Protein AF-A0A8J9TE86-F1 (afdb_monomer_lite)

Sequence (134 aa):
RLPENGVVFCKHMAKHSFLYDFQEEFFADDLNIKLIHKHLFLIRDPVAVLSSWGASDSVHGSSATPDEVGIVPMLSIFSALCSRPHRVRSIVSFLDSDELVKDPERTLGSVCEDLGIPYKESMMSWPSGPHACD

Radius of gyration: 16.95 Å; chains: 1; bounding box: 39×29×42 Å

Secondary structure (DSSP, 8-state):
-PPTT--------GGGGGG--SSSTT--SSTT-----EEEEEE--HHHHHHHGGGGHHHH-S---HHHHTHHHHHHHHHHHHTS-GGGPPEEEEEEHHHHHH-HHHHHHHHHHHHT----GGGS---SS--TT-

pLDDT: mean 84.8, std 9.91, range [50.25, 96.44]

Structure (mmCIF, N/CA/C/O backbone):
data_AF-A0A8J9TE86-F1
#
_entry.id   AF-A0A8J9TE86-F1
#
loop_
_atom_site.group_PDB
_atom_site.id
_atom_site.type_symbol
_atom_site.label_atom_id
_atom_site.label_alt_id
_atom_site.label_co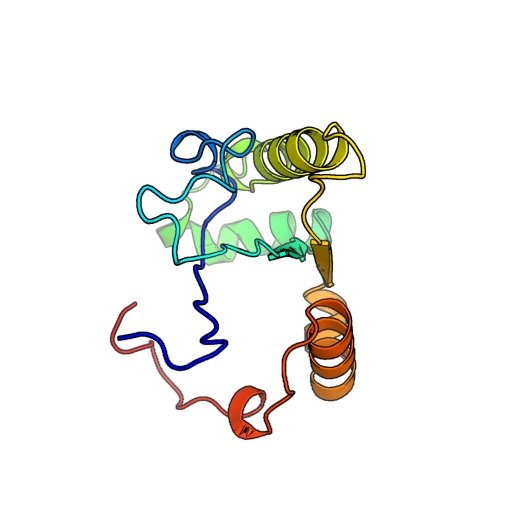mp_id
_atom_site.label_asym_id
_atom_site.label_entity_id
_atom_site.label_seq_id
_atom_site.pdbx_PDB_ins_code
_atom_site.Cartn_x
_atom_site.Cartn_y
_atom_site.Cartn_z
_atom_site.occupancy
_atom_site.B_iso_or_equiv
_atom_site.auth_seq_id
_atom_site.auth_comp_id
_atom_site.auth_asym_id
_atom_site.auth_atom_id
_atom_site.pdbx_PDB_model_num
ATOM 1 N N . ARG A 1 1 ? -19.205 15.869 6.700 1.00 50.25 1 ARG A N 1
ATOM 2 C CA . ARG A 1 1 ? -19.260 14.930 7.846 1.00 50.25 1 ARG A CA 1
ATOM 3 C C . ARG A 1 1 ? -19.062 13.540 7.281 1.00 50.25 1 ARG A C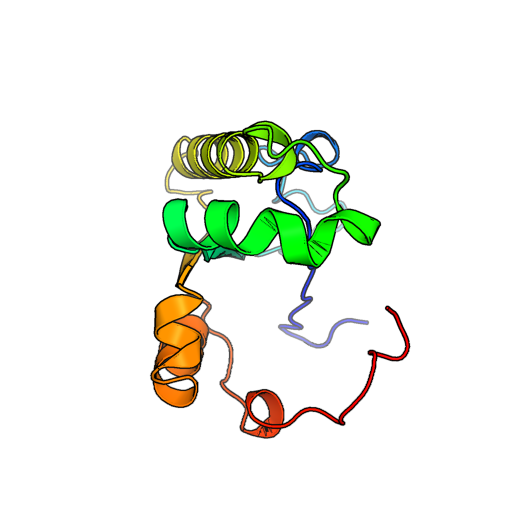 1
ATOM 5 O O . ARG A 1 1 ? -19.801 13.192 6.368 1.00 50.25 1 ARG A O 1
ATOM 12 N N . LEU A 1 2 ? -18.052 12.807 7.747 1.00 57.97 2 LEU A N 1
ATOM 13 C C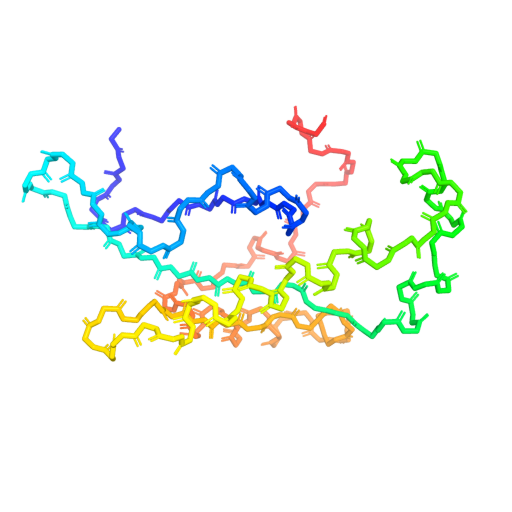A . LEU A 1 2 ? -17.962 11.382 7.440 1.00 57.97 2 LEU A CA 1
ATOM 14 C C . LEU A 1 2 ? -19.209 10.701 8.033 1.00 57.97 2 LEU A C 1
ATOM 16 O O . LEU A 1 2 ? -19.635 11.104 9.119 1.00 57.97 2 LEU A O 1
ATOM 20 N N . PRO A 1 3 ? -19.845 9.761 7.318 1.00 60.34 3 PRO A N 1
ATOM 21 C CA . PRO A 1 3 ? -20.927 8.967 7.891 1.00 60.34 3 PRO A CA 1
ATOM 22 C C . PRO A 1 3 ? -20.415 8.170 9.101 1.00 60.34 3 PRO A C 1
ATOM 24 O O . PRO A 1 3 ? -19.207 8.005 9.278 1.00 60.34 3 PRO A O 1
ATOM 27 N N . GLU A 1 4 ? -21.327 7.668 9.933 1.00 63.81 4 GLU A N 1
ATOM 28 C CA . GLU A 1 4 ? -20.993 6.681 10.968 1.00 63.81 4 GLU A CA 1
ATOM 29 C C . GLU A 1 4 ? -20.229 5.516 10.303 1.00 63.81 4 GLU A C 1
ATOM 31 O O . GLU A 1 4 ? -20.718 4.932 9.336 1.00 63.81 4 GLU A O 1
ATOM 36 N N . ASN A 1 5 ? -19.001 5.235 10.757 1.00 70.56 5 ASN A N 1
ATOM 37 C CA . ASN A 1 5 ? -18.054 4.287 10.137 1.00 70.56 5 ASN A CA 1
ATOM 38 C C . ASN A 1 5 ? -17.564 4.646 8.717 1.00 70.56 5 ASN A C 1
ATOM 40 O O . ASN A 1 5 ? -17.236 3.764 7.922 1.00 70.56 5 ASN A O 1
ATOM 44 N N . GLY A 1 6 ? -17.497 5.934 8.373 1.00 79.81 6 GLY A N 1
ATOM 45 C CA . GLY A 1 6 ? -16.957 6.385 7.092 1.00 79.81 6 GLY A CA 1
ATOM 46 C C . GLY A 1 6 ? -15.502 5.959 6.879 1.00 79.81 6 GLY A C 1
ATOM 47 O O . GLY A 1 6 ? -14.643 6.200 7.723 1.00 79.81 6 GLY A O 1
ATOM 48 N N . VAL A 1 7 ? -15.225 5.358 5.721 1.00 85.12 7 VAL A N 1
ATOM 49 C CA . VAL A 1 7 ? -13.871 5.002 5.282 1.00 85.12 7 VAL A CA 1
ATOM 50 C C . VAL A 1 7 ? -13.311 6.135 4.430 1.00 85.12 7 VAL A C 1
ATOM 52 O O . VAL A 1 7 ? -13.966 6.587 3.488 1.00 85.12 7 VAL A O 1
ATOM 55 N N . VAL A 1 8 ? -12.091 6.571 4.740 1.00 87.81 8 VAL A N 1
ATOM 56 C CA . VAL A 1 8 ? -11.318 7.498 3.907 1.00 87.81 8 VAL A CA 1
ATOM 57 C C . VAL A 1 8 ? -10.149 6.733 3.308 1.00 87.81 8 VAL A C 1
ATOM 59 O O . VAL A 1 8 ? -9.395 6.083 4.028 1.00 87.81 8 VAL A O 1
ATOM 62 N N . PHE A 1 9 ? -10.014 6.801 1.986 1.00 88.44 9 PHE A N 1
ATOM 63 C CA . PHE A 1 9 ? -8.881 6.232 1.272 1.00 88.44 9 PHE A CA 1
ATOM 64 C C . PHE A 1 9 ? -7.857 7.326 0.971 1.00 88.44 9 PHE A C 1
ATOM 66 O O . PHE A 1 9 ? -8.199 8.339 0.360 1.00 88.44 9 PHE A O 1
ATOM 73 N N . CYS A 1 10 ? -6.605 7.099 1.367 1.00 89.12 10 CYS A N 1
ATOM 74 C CA . CYS A 1 10 ? -5.497 8.011 1.106 1.00 89.12 10 CYS A CA 1
ATOM 75 C C . CYS A 1 10 ? -4.378 7.259 0.376 1.00 89.12 10 CYS A C 1
ATOM 77 O O . CYS A 1 10 ? -3.704 6.413 0.966 1.00 89.12 10 CYS A O 1
ATOM 79 N N . LYS A 1 11 ? -4.176 7.571 -0.908 1.00 90.56 11 LYS A N 1
ATOM 80 C CA . LYS A 1 11 ? -3.077 7.027 -1.716 1.00 90.56 11 LYS A CA 1
ATOM 81 C C . LYS A 1 11 ? -1.814 7.852 -1.486 1.00 90.56 11 LYS A C 1
ATOM 83 O O . LYS A 1 11 ? -1.831 9.066 -1.668 1.00 90.56 11 LYS A O 1
ATOM 88 N N . HIS A 1 12 ? -0.708 7.182 -1.185 1.00 89.00 12 HIS A N 1
ATOM 89 C CA . HIS A 1 12 ? 0.599 7.814 -1.018 1.00 89.00 12 HIS A CA 1
ATOM 90 C C . HIS A 1 12 ? 1.692 7.013 -1.724 1.00 89.00 12 HIS A C 1
ATOM 92 O O . HIS A 1 12 ? 1.542 5.817 -1.969 1.00 89.00 12 HIS A O 1
ATOM 98 N N . MET A 1 13 ? 2.805 7.676 -2.035 1.00 89.19 13 MET A N 1
ATOM 99 C CA . MET A 1 13 ? 4.028 7.014 -2.486 1.00 89.19 13 MET A CA 1
ATOM 100 C C . MET A 1 13 ? 4.934 6.759 -1.285 1.00 89.19 13 MET A C 1
ATOM 102 O O . MET A 1 13 ? 5.144 7.662 -0.477 1.00 89.19 13 MET A O 1
ATOM 106 N N . ALA A 1 14 ? 5.517 5.561 -1.195 1.00 90.62 14 ALA A N 1
ATOM 107 C CA . ALA A 1 14 ? 6.372 5.187 -0.068 1.00 90.62 14 ALA A CA 1
ATOM 108 C C . ALA A 1 14 ? 7.550 6.158 0.125 1.00 90.62 14 ALA A C 1
ATOM 110 O O . ALA A 1 14 ? 7.894 6.479 1.258 1.00 90.62 14 ALA A O 1
ATOM 111 N N . LYS A 1 15 ? 8.116 6.703 -0.962 1.00 87.19 15 LYS A N 1
ATOM 112 C CA . LY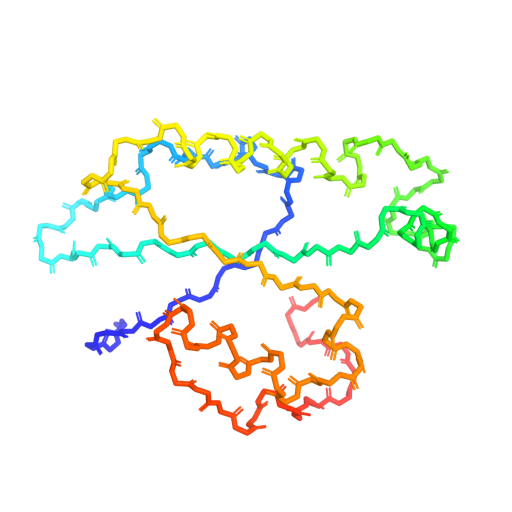S A 1 15 ? 9.198 7.702 -0.902 1.00 87.19 15 LYS A CA 1
ATOM 113 C C . LYS A 1 15 ? 8.816 9.018 -0.216 1.00 87.19 15 LYS A C 1
ATOM 115 O O . LYS A 1 15 ? 9.693 9.764 0.196 1.00 87.19 15 LYS A O 1
ATOM 120 N N . HIS A 1 16 ? 7.523 9.301 -0.057 1.00 89.38 16 HIS A N 1
ATOM 121 C CA . HIS A 1 16 ? 7.025 10.452 0.699 1.00 89.38 16 HIS A CA 1
ATOM 122 C C . HIS A 1 16 ? 6.789 10.130 2.183 1.00 89.38 16 HIS A C 1
ATOM 124 O O . HIS A 1 16 ? 6.166 10.921 2.884 1.00 89.38 16 HIS A O 1
ATOM 130 N N . SER A 1 17 ? 7.284 8.991 2.682 1.00 89.00 17 SER A N 1
ATOM 131 C CA . SER A 1 17 ? 7.140 8.565 4.081 1.00 89.00 17 SER A CA 1
ATOM 132 C C . SER A 1 17 ? 7.588 9.617 5.093 1.00 89.00 17 SER A C 1
ATOM 134 O O . SER A 1 17 ? 6.996 9.709 6.160 1.00 89.00 17 SER A O 1
ATOM 136 N N . PHE A 1 18 ? 8.571 10.451 4.746 1.00 88.12 18 PHE A N 1
ATOM 137 C CA . PHE A 1 18 ? 9.066 11.543 5.588 1.00 88.12 18 PHE A CA 1
ATOM 138 C C . PHE A 1 18 ? 8.020 12.632 5.896 1.00 88.12 18 PHE A C 1
ATOM 140 O O . PHE A 1 18 ? 8.243 13.444 6.788 1.00 88.12 18 PHE A O 1
ATOM 147 N N . LEU A 1 19 ? 6.898 12.670 5.168 1.00 88.44 19 LEU A N 1
ATOM 148 C CA . LEU A 1 19 ? 5.774 13.575 5.434 1.00 88.44 19 LEU A CA 1
ATOM 149 C C . LEU A 1 19 ? 4.814 13.042 6.509 1.00 88.44 19 LEU A C 1
ATOM 151 O O . LEU A 1 19 ? 3.882 13.750 6.886 1.00 88.44 19 LEU A O 1
ATOM 155 N N . TYR A 1 20 ? 5.011 11.809 6.983 1.00 85.69 20 TYR A N 1
ATOM 156 C CA . TYR A 1 20 ? 4.089 11.122 7.881 1.00 85.69 20 TYR A CA 1
ATOM 157 C C . TYR A 1 20 ? 4.797 10.655 9.146 1.00 85.69 20 TYR A C 1
ATOM 159 O O . TYR A 1 20 ? 5.878 10.068 9.100 1.00 85.69 20 TYR A O 1
ATOM 167 N N . ASP A 1 21 ? 4.132 10.850 10.281 1.00 84.94 21 ASP A N 1
ATOM 168 C CA . ASP A 1 21 ? 4.521 10.221 11.534 1.00 84.94 21 ASP A CA 1
ATOM 169 C C . ASP A 1 21 ? 3.709 8.937 11.738 1.00 84.94 21 ASP A C 1
ATOM 171 O O . ASP A 1 21 ? 2.555 8.951 12.168 1.00 84.94 21 ASP A O 1
ATOM 175 N N . PHE A 1 22 ? 4.325 7.802 11.414 1.00 82.31 22 PHE A N 1
ATOM 176 C CA . PHE A 1 22 ? 3.705 6.492 11.604 1.00 82.31 22 PHE A CA 1
ATOM 177 C C . PHE A 1 22 ? 3.670 6.048 13.073 1.00 82.31 22 PHE A C 1
ATOM 179 O O . PHE A 1 22 ? 3.022 5.050 13.369 1.00 82.31 22 PHE A O 1
ATOM 186 N N . GLN A 1 23 ? 4.336 6.741 14.003 1.00 76.12 23 GLN A N 1
ATOM 187 C CA . GLN A 1 23 ? 4.248 6.431 15.434 1.00 76.12 23 GLN A CA 1
ATOM 188 C C . GLN A 1 23 ? 2.967 7.015 16.049 1.00 76.12 23 GLN A C 1
ATOM 190 O O . GLN A 1 23 ? 2.287 6.324 16.812 1.00 76.12 23 GLN A O 1
ATOM 195 N N . GLU A 1 24 ? 2.559 8.211 15.624 1.00 75.81 24 GLU A N 1
ATOM 196 C CA . GLU A 1 24 ? 1.451 8.980 16.220 1.00 75.81 24 GLU A CA 1
ATOM 197 C C . GLU A 1 24 ? 0.139 8.953 15.404 1.00 75.81 24 GLU A C 1
ATOM 199 O O . GLU A 1 24 ? -0.697 9.848 15.499 1.00 75.81 24 GLU A O 1
ATOM 204 N N . GLU A 1 25 ? -0.103 7.901 14.614 1.00 76.75 25 GLU A N 1
ATOM 205 C CA . GLU A 1 25 ? -1.273 7.847 13.715 1.00 76.75 25 GLU A CA 1
ATOM 206 C C . GLU A 1 25 ? -2.645 7.806 14.421 1.00 76.75 25 GLU A C 1
ATOM 208 O O . GLU A 1 25 ? -3.660 8.088 13.803 1.00 76.75 25 GLU A O 1
ATOM 213 N N . PHE A 1 26 ? -2.711 7.467 15.711 1.00 71.62 26 PHE A N 1
ATOM 214 C CA . PHE A 1 26 ? -3.985 7.313 16.431 1.00 71.62 26 PHE A CA 1
ATOM 215 C C . PHE A 1 26 ? -4.453 8.577 17.158 1.00 71.62 26 PHE A C 1
ATOM 217 O O . PHE A 1 26 ? -5.442 8.520 17.894 1.00 71.62 26 PHE A O 1
ATOM 224 N N . PHE A 1 27 ? -3.752 9.698 16.998 1.00 69.44 27 PHE A N 1
ATOM 225 C CA . PHE A 1 27 ? -4.111 10.930 17.682 1.00 69.44 27 PHE A CA 1
ATOM 226 C C . PHE A 1 27 ? -5.231 11.668 16.936 1.00 69.44 27 PHE A C 1
ATOM 228 O O . PHE A 1 27 ? -5.097 12.023 15.767 1.00 69.44 27 PHE A O 1
ATOM 235 N N . ALA A 1 28 ? -6.345 11.904 17.627 1.00 69.81 28 ALA A N 1
ATOM 236 C CA . ALA A 1 28 ? -7.405 12.800 17.187 1.00 69.81 28 ALA A CA 1
ATOM 237 C C . ALA A 1 28 ? -7.604 13.875 18.259 1.00 69.81 28 ALA A C 1
ATOM 239 O O . ALA A 1 28 ? -7.767 13.546 19.434 1.00 69.81 28 ALA A O 1
ATOM 240 N N . ASP A 1 29 ? -7.620 15.146 17.850 1.00 69.50 29 ASP A N 1
ATOM 241 C CA . ASP A 1 29 ? -7.867 16.277 18.757 1.00 69.50 29 ASP A CA 1
ATOM 242 C C . ASP A 1 29 ? -9.280 16.238 19.375 1.00 69.50 29 ASP A C 1
ATOM 244 O O . ASP A 1 29 ? -9.515 16.771 20.460 1.00 69.50 29 ASP A O 1
ATOM 248 N N . ASP A 1 30 ? -10.235 15.600 18.688 1.00 75.94 30 ASP A N 1
ATOM 249 C CA . ASP A 1 30 ? -11.620 15.443 19.135 1.00 75.94 30 ASP A CA 1
ATOM 250 C C . ASP A 1 30 ? -11.823 14.086 19.824 1.00 75.94 30 ASP A C 1
ATOM 252 O O . ASP A 1 30 ? -11.776 13.029 19.191 1.00 75.94 30 ASP A O 1
ATOM 256 N N . LEU A 1 31 ? -12.130 14.125 21.123 1.00 68.44 31 LEU A N 1
ATOM 257 C CA . LEU A 1 31 ? -12.379 12.946 21.960 1.00 68.44 31 LEU A CA 1
ATOM 258 C C . LEU A 1 31 ? -13.588 12.100 21.516 1.00 68.44 31 LEU A C 1
ATOM 260 O O . LEU A 1 31 ? -13.744 10.974 21.988 1.00 68.44 31 LEU A O 1
ATOM 264 N N . ASN A 1 32 ? -14.441 12.608 20.622 1.00 81.25 32 ASN A N 1
ATOM 265 C CA . ASN A 1 32 ? -15.585 11.868 20.081 1.00 81.25 32 ASN A CA 1
ATOM 266 C C . ASN A 1 32 ? -15.252 11.098 18.795 1.00 81.25 32 ASN A C 1
ATOM 268 O O . ASN A 1 32 ? -16.109 10.386 18.269 1.00 81.25 32 ASN A O 1
ATOM 272 N N . ILE A 1 33 ? -14.030 11.235 18.269 1.00 78.88 33 ILE A N 1
ATOM 273 C CA . ILE A 1 33 ? -13.597 10.581 17.037 1.00 78.88 33 ILE A CA 1
ATOM 274 C C . ILE A 1 33 ? -12.531 9.545 17.375 1.00 78.88 33 ILE A C 1
ATOM 276 O O . ILE A 1 33 ? -11.449 9.861 17.860 1.00 78.88 33 ILE A O 1
ATOM 280 N N . LYS A 1 34 ? -12.819 8.281 17.064 1.00 80.62 34 LYS A N 1
ATOM 281 C CA . LYS A 1 34 ? -11.831 7.203 17.116 1.00 80.62 34 LYS A CA 1
ATOM 282 C C . LYS A 1 34 ? -11.308 6.931 15.710 1.00 80.62 34 LYS A C 1
ATOM 284 O O . LYS A 1 34 ? -12.054 6.440 14.865 1.00 80.62 34 LYS A O 1
ATOM 289 N N . LEU A 1 35 ? -10.027 7.203 15.476 1.00 82.94 35 LEU A N 1
ATOM 290 C CA . LEU A 1 35 ? -9.356 6.848 14.227 1.00 82.94 35 LEU A CA 1
ATOM 291 C C . LEU A 1 35 ? -8.894 5.388 14.261 1.00 82.94 35 LEU A C 1
ATOM 293 O O . LEU A 1 35 ? -8.335 4.913 15.250 1.00 82.94 35 LEU A O 1
ATOM 297 N N . ILE A 1 36 ? -9.150 4.664 13.171 1.00 85.44 36 ILE A N 1
ATOM 298 C CA . ILE A 1 36 ? -8.689 3.288 12.970 1.00 85.44 36 ILE A CA 1
ATOM 299 C C . ILE A 1 36 ? -7.873 3.271 11.685 1.00 85.44 36 ILE A C 1
ATOM 301 O O . ILE A 1 36 ? -8.428 3.379 10.593 1.00 85.44 36 ILE A O 1
ATOM 305 N N . HIS A 1 37 ? -6.559 3.125 11.828 1.00 88.19 37 HIS A N 1
ATOM 306 C CA . HIS A 1 37 ? -5.641 3.089 10.700 1.00 88.19 37 HIS A CA 1
ATOM 307 C C . HIS A 1 37 ? -5.483 1.659 10.178 1.00 88.19 37 HIS A C 1
ATOM 309 O O . HIS A 1 37 ? -5.341 0.694 10.936 1.00 88.19 37 HIS A O 1
ATOM 315 N N . LYS A 1 38 ? -5.545 1.531 8.852 1.00 91.19 38 LYS A N 1
ATOM 316 C CA . LYS A 1 38 ? -5.297 0.293 8.115 1.00 91.19 38 LYS A CA 1
ATOM 317 C C . LYS A 1 38 ? -4.370 0.630 6.959 1.00 91.19 38 LYS A C 1
ATOM 319 O O . LYS A 1 38 ? -4.647 1.558 6.203 1.00 91.19 38 LYS A O 1
ATOM 324 N N . HIS A 1 39 ? -3.279 -0.111 6.839 1.00 93.56 39 HIS A N 1
ATOM 325 C CA . HIS A 1 39 ? -2.267 0.094 5.811 1.00 93.56 39 HIS A CA 1
ATOM 326 C C . HIS A 1 39 ? -2.372 -1.008 4.773 1.00 93.56 39 HIS A C 1
ATOM 328 O O . HIS A 1 39 ? -2.391 -2.187 5.118 1.00 93.56 39 HIS A O 1
ATOM 334 N N . LEU A 1 40 ? -2.413 -0.616 3.504 1.00 95.62 40 LEU A N 1
ATOM 335 C CA . LEU A 1 40 ? -2.367 -1.525 2.369 1.00 95.62 40 LEU A CA 1
ATOM 336 C C . LEU A 1 40 ? -1.093 -1.249 1.575 1.00 95.62 40 LEU A C 1
ATOM 338 O O . LEU A 1 40 ? -0.926 -0.164 1.019 1.00 95.62 40 LEU A O 1
ATOM 342 N N . PHE A 1 41 ? -0.205 -2.233 1.518 1.00 95.81 41 PHE A N 1
ATOM 343 C CA . PHE A 1 41 ? 1.021 -2.166 0.737 1.00 95.81 41 PHE A CA 1
ATOM 344 C C . PHE A 1 41 ? 0.783 -2.773 -0.642 1.00 95.81 41 PHE A C 1
ATOM 346 O O . PHE A 1 41 ? 0.594 -3.981 -0.755 1.00 95.81 41 PHE A O 1
ATOM 353 N N . LEU A 1 42 ? 0.809 -1.944 -1.687 1.00 95.06 42 LEU A N 1
ATOM 354 C CA . LEU A 1 42 ? 0.868 -2.424 -3.066 1.00 95.06 42 LEU A CA 1
ATOM 355 C C . LEU A 1 42 ? 2.306 -2.858 -3.372 1.00 95.06 42 LEU A C 1
ATOM 357 O O . LEU A 1 42 ? 3.208 -2.020 -3.401 1.00 95.06 42 LEU A O 1
ATOM 361 N N . ILE A 1 43 ? 2.506 -4.155 -3.578 1.00 94.12 43 ILE A N 1
ATOM 362 C CA . ILE A 1 43 ? 3.806 -4.769 -3.858 1.00 94.12 43 ILE A CA 1
ATOM 363 C C . ILE A 1 43 ? 3.823 -5.379 -5.259 1.00 94.12 43 ILE A C 1
ATOM 365 O O . ILE A 1 43 ? 2.783 -5.626 -5.870 1.00 94.12 43 ILE A O 1
ATOM 369 N N . ARG A 1 44 ? 5.028 -5.598 -5.779 1.00 91.62 44 ARG A N 1
ATOM 370 C CA . ARG A 1 44 ? 5.272 -6.189 -7.095 1.00 91.62 44 ARG A CA 1
ATOM 371 C C . ARG A 1 44 ? 6.641 -6.848 -7.110 1.00 91.62 44 ARG A C 1
ATOM 373 O O . ARG A 1 44 ? 7.513 -6.426 -6.345 1.00 91.62 44 ARG A O 1
ATOM 380 N N . ASP A 1 45 ? 6.850 -7.816 -8.000 1.00 90.38 45 ASP A N 1
ATOM 381 C CA . ASP A 1 45 ? 8.187 -8.352 -8.249 1.00 90.38 45 ASP A CA 1
ATOM 382 C C . ASP A 1 45 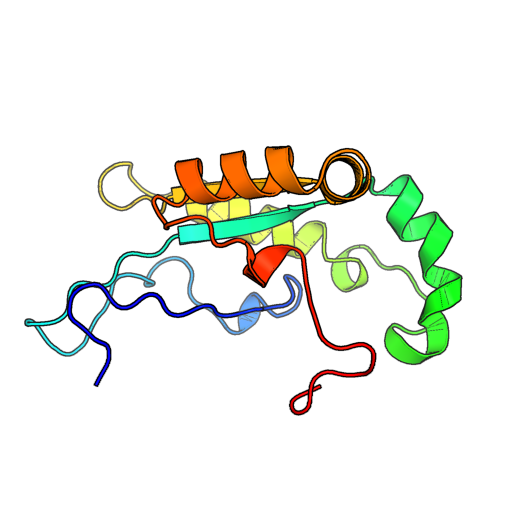? 9.192 -7.219 -8.571 1.00 90.38 45 ASP A C 1
ATOM 384 O O . ASP A 1 45 ? 9.015 -6.491 -9.558 1.00 90.38 45 ASP A O 1
ATOM 388 N N . PRO A 1 46 ? 10.264 -7.044 -7.770 1.00 88.00 46 PRO A N 1
ATOM 389 C CA . PRO A 1 46 ? 11.245 -5.989 -7.998 1.00 88.00 46 PRO A CA 1
ATOM 390 C C . PRO A 1 46 ? 11.950 -6.119 -9.354 1.00 88.00 46 PRO A C 1
ATOM 392 O O . PRO A 1 46 ? 12.313 -5.100 -9.942 1.00 88.00 46 PRO A O 1
ATOM 395 N N . VAL A 1 47 ? 12.118 -7.338 -9.886 1.00 89.19 47 VAL A N 1
ATOM 396 C CA . VAL A 1 47 ? 12.727 -7.536 -11.211 1.00 89.19 47 VAL A CA 1
ATOM 397 C C . VAL A 1 47 ? 11.798 -7.009 -12.300 1.00 89.19 47 VAL A C 1
ATOM 399 O O . VAL A 1 47 ? 12.249 -6.271 -13.181 1.00 89.19 47 VAL A O 1
ATOM 402 N N . ALA A 1 48 ? 10.500 -7.307 -12.222 1.00 88.56 48 ALA A N 1
ATOM 403 C CA . ALA A 1 48 ? 9.500 -6.761 -13.134 1.00 88.56 48 ALA A CA 1
ATOM 404 C C . ALA A 1 48 ? 9.413 -5.227 -13.061 1.00 88.56 48 ALA A C 1
ATOM 406 O O . ALA A 1 48 ? 9.350 -4.572 -14.104 1.00 88.56 48 ALA A O 1
ATOM 407 N N . VAL A 1 49 ? 9.467 -4.641 -11.857 1.00 88.31 49 VAL A N 1
ATOM 408 C CA . VAL A 1 49 ? 9.463 -3.178 -11.668 1.00 88.31 49 VAL A CA 1
ATOM 409 C C . VAL A 1 49 ? 10.638 -2.532 -12.398 1.00 88.31 49 VAL A C 1
ATOM 411 O O . VAL A 1 49 ? 10.419 -1.677 -13.257 1.00 88.31 49 VAL A O 1
ATOM 414 N N . LEU A 1 50 ? 11.865 -2.985 -12.117 1.00 87.62 50 LEU A N 1
ATOM 415 C CA . LEU A 1 50 ? 13.084 -2.456 -12.737 1.00 87.62 50 LEU A CA 1
ATOM 416 C C . LEU A 1 50 ? 13.086 -2.651 -14.256 1.00 87.62 50 LEU A C 1
ATOM 418 O O . LEU A 1 50 ? 13.471 -1.749 -14.996 1.00 87.62 50 LEU A O 1
ATOM 422 N N . SER A 1 51 ? 12.602 -3.802 -14.728 1.00 87.75 51 SER A N 1
ATOM 423 C CA . SER A 1 51 ? 12.521 -4.105 -16.163 1.00 87.75 51 SER A CA 1
ATOM 424 C C . SER A 1 51 ? 11.541 -3.192 -16.905 1.00 87.75 51 SER A C 1
ATOM 426 O O . SER A 1 51 ? 11.745 -2.897 -18.079 1.00 87.75 51 SER A O 1
ATOM 428 N N . SER A 1 52 ? 10.485 -2.727 -16.229 1.00 82.81 52 SER A N 1
ATOM 429 C CA . SER A 1 52 ? 9.504 -1.785 -16.785 1.00 82.81 52 SER A CA 1
ATOM 430 C C . SER A 1 52 ? 9.855 -0.307 -16.577 1.00 82.81 52 SER A C 1
ATOM 432 O O . SER A 1 52 ? 9.171 0.550 -17.130 1.00 82.81 52 SER A O 1
ATOM 434 N N . TRP A 1 53 ? 10.916 0.003 -15.824 1.00 83.31 53 TRP A N 1
ATOM 435 C CA . TRP A 1 53 ? 11.239 1.373 -15.407 1.00 83.31 53 TRP A CA 1
ATOM 436 C C . TRP A 1 53 ? 11.449 2.326 -16.586 1.00 83.31 53 TRP A C 1
ATOM 438 O O . TRP A 1 53 ? 10.860 3.403 -16.619 1.00 83.31 53 TRP A O 1
ATOM 448 N N . GLY A 1 54 ? 12.199 1.875 -17.599 1.00 77.62 54 GLY A N 1
ATOM 449 C CA . GLY A 1 54 ? 12.491 2.651 -18.809 1.00 77.62 54 GLY A CA 1
ATOM 450 C C . GLY A 1 54 ? 11.245 3.095 -19.585 1.00 77.62 54 GLY A C 1
ATOM 451 O O . GLY A 1 54 ? 11.255 4.109 -20.277 1.00 77.62 54 GLY A O 1
ATOM 452 N N . ALA A 1 55 ? 10.127 2.371 -19.448 1.00 77.81 55 ALA A N 1
ATOM 453 C CA . ALA A 1 55 ? 8.861 2.750 -20.075 1.00 77.81 55 ALA A CA 1
ATOM 454 C C . ALA A 1 55 ? 8.199 3.969 -19.402 1.00 77.81 55 ALA A C 1
ATOM 456 O O . ALA A 1 55 ? 7.236 4.519 -19.932 1.00 77.81 55 ALA A O 1
ATOM 457 N N . SER A 1 56 ? 8.694 4.388 -18.237 1.00 72.69 56 SER A N 1
ATOM 458 C CA . SER A 1 56 ? 8.171 5.495 -17.432 1.00 72.69 56 SER A CA 1
ATOM 459 C C . SER A 1 56 ? 9.226 6.576 -17.161 1.00 72.69 56 SER A C 1
ATOM 461 O O . SER A 1 56 ? 9.053 7.393 -16.256 1.00 72.69 56 SER A O 1
ATOM 463 N N . ASP A 1 57 ? 10.286 6.633 -17.975 1.00 70.62 57 ASP A N 1
ATOM 464 C CA . ASP A 1 57 ? 11.383 7.606 -17.858 1.00 70.62 57 ASP A CA 1
ATOM 465 C C . ASP A 1 57 ? 10.903 9.068 -17.851 1.00 70.62 57 ASP A C 1
ATOM 467 O O . ASP A 1 57 ? 11.491 9.915 -17.179 1.00 70.62 57 ASP A O 1
ATOM 471 N N . SER A 1 58 ? 9.807 9.375 -18.554 1.00 70.19 58 SER A N 1
ATOM 472 C CA . SER A 1 58 ? 9.195 10.713 -18.573 1.00 70.19 58 SER A CA 1
ATOM 473 C C . SER A 1 58 ? 8.570 11.130 -17.236 1.00 70.19 58 SER A C 1
ATOM 475 O O . SER A 1 58 ? 8.339 12.319 -17.024 1.00 70.19 58 SER A O 1
ATOM 477 N N . VAL A 1 59 ? 8.301 10.171 -16.345 1.00 71.19 59 VAL A N 1
ATOM 478 C CA . VAL A 1 59 ? 7.654 10.377 -15.040 1.00 71.19 59 VAL A CA 1
ATOM 479 C C . VAL A 1 59 ? 8.648 10.196 -13.891 1.00 71.19 59 VAL A C 1
ATOM 481 O O . VAL A 1 59 ? 8.616 10.962 -12.929 1.00 71.19 59 VAL A O 1
ATOM 484 N N . HIS A 1 60 ? 9.537 9.205 -13.979 1.00 69.50 60 HIS A N 1
ATOM 485 C CA . HIS A 1 60 ? 10.433 8.819 -12.880 1.00 69.50 60 HIS A CA 1
ATOM 486 C C . HIS A 1 60 ? 11.900 9.205 -13.099 1.00 69.50 60 HIS A C 1
ATOM 488 O O . HIS A 1 60 ? 12.721 9.052 -12.195 1.00 69.50 60 HIS A O 1
ATOM 494 N N . GLY A 1 61 ? 12.239 9.738 -14.276 1.00 71.38 61 GLY A N 1
ATOM 495 C CA . GLY A 1 61 ? 13.624 9.932 -14.680 1.00 71.38 61 GLY A CA 1
ATOM 496 C C . GLY A 1 61 ? 14.323 8.606 -14.992 1.00 71.38 61 GLY A C 1
ATOM 497 O O . GLY A 1 61 ? 13.832 7.516 -14.707 1.00 71.38 61 GLY A O 1
ATOM 498 N N . SER A 1 62 ? 15.511 8.705 -15.576 1.00 69.44 62 SER A N 1
ATOM 499 C CA . SER A 1 62 ? 16.233 7.568 -16.157 1.00 69.44 62 SER A CA 1
ATOM 500 C C . SER A 1 62 ? 16.995 6.690 -15.152 1.00 69.44 62 SER A C 1
ATOM 502 O O . SER A 1 62 ? 17.623 5.712 -15.553 1.00 69.44 62 SER A O 1
ATOM 504 N N . SER A 1 63 ? 16.977 7.013 -13.853 1.00 77.50 63 SER A N 1
ATOM 505 C CA . SER A 1 63 ? 17.714 6.269 -12.820 1.00 77.50 63 SER A CA 1
ATOM 506 C C . SER A 1 63 ? 16.769 5.578 -11.837 1.00 77.50 63 SER A C 1
ATOM 508 O O . SER A 1 63 ? 16.106 6.234 -11.037 1.00 77.50 63 SER A O 1
ATOM 510 N N . ALA A 1 64 ? 16.752 4.244 -11.861 1.00 81.88 64 ALA A N 1
ATOM 511 C CA . ALA A 1 64 ? 15.972 3.403 -10.952 1.00 81.88 64 ALA A CA 1
ATOM 512 C C . ALA A 1 64 ? 16.709 3.176 -9.618 1.00 81.88 64 ALA A C 1
ATOM 514 O O . ALA A 1 64 ? 17.161 2.070 -9.313 1.00 81.88 64 ALA A O 1
ATOM 515 N N . THR A 1 65 ? 16.898 4.235 -8.827 1.00 83.62 65 THR A N 1
ATOM 516 C CA . THR A 1 65 ? 17.523 4.099 -7.501 1.00 83.62 65 THR A CA 1
ATOM 517 C C . THR A 1 65 ? 16.579 3.376 -6.527 1.00 83.62 65 THR A C 1
ATOM 519 O O . THR A 1 65 ? 15.361 3.487 -6.669 1.00 83.62 65 THR A O 1
ATOM 522 N N . PRO A 1 66 ? 17.084 2.659 -5.503 1.00 78.69 66 PRO A N 1
ATOM 523 C CA . PRO A 1 66 ? 16.225 1.981 -4.524 1.00 78.69 66 PRO A CA 1
ATOM 524 C C . PRO A 1 66 ? 15.208 2.899 -3.824 1.00 78.69 66 PRO A C 1
ATOM 526 O O . PRO A 1 66 ? 14.109 2.452 -3.484 1.00 78.69 66 PRO A O 1
ATOM 529 N N . ASP A 1 67 ? 15.563 4.172 -3.630 1.00 78.25 67 ASP A N 1
ATOM 530 C CA . ASP A 1 67 ? 14.686 5.199 -3.063 1.00 78.25 67 ASP A CA 1
ATOM 531 C C . ASP A 1 67 ? 13.585 5.632 -4.038 1.00 78.25 67 ASP A C 1
ATOM 533 O O . ASP A 1 67 ? 12.432 5.767 -3.627 1.00 78.25 67 ASP A O 1
ATOM 537 N N . GLU A 1 68 ? 13.906 5.790 -5.329 1.00 82.25 68 GLU A N 1
ATOM 538 C CA . GLU A 1 68 ? 12.916 6.126 -6.361 1.00 82.25 68 GLU A CA 1
ATOM 539 C C . GLU A 1 68 ? 11.950 4.973 -6.626 1.00 82.25 68 GLU A C 1
ATOM 541 O O . GLU A 1 68 ? 10.740 5.184 -6.708 1.00 82.25 68 GLU A O 1
ATOM 546 N N . VAL A 1 69 ? 12.464 3.740 -6.670 1.00 85.00 69 VAL A N 1
ATOM 547 C CA . VAL A 1 69 ? 11.641 2.525 -6.768 1.00 85.00 69 VAL A CA 1
ATOM 548 C C . VAL A 1 69 ? 10.751 2.366 -5.525 1.00 85.00 69 VAL A C 1
ATOM 550 O O . VAL A 1 69 ? 9.686 1.755 -5.584 1.00 85.00 69 VAL A O 1
ATOM 553 N N . GLY A 1 70 ? 11.154 2.945 -4.391 1.00 87.12 70 GLY A N 1
ATOM 554 C CA . GLY A 1 70 ? 10.349 3.013 -3.176 1.00 87.12 70 GLY A CA 1
ATOM 555 C C . GLY A 1 70 ? 10.431 1.775 -2.283 1.00 87.12 70 GLY A C 1
ATOM 556 O O . GLY A 1 70 ? 9.762 1.749 -1.252 1.00 87.12 70 GLY A O 1
ATOM 557 N N . ILE A 1 71 ? 11.268 0.782 -2.611 1.00 87.56 71 ILE A N 1
ATOM 558 C CA . ILE A 1 71 ? 11.419 -0.459 -1.824 1.00 87.56 71 ILE A CA 1
ATOM 559 C C . ILE A 1 71 ? 11.977 -0.155 -0.431 1.00 87.56 71 ILE A C 1
ATOM 561 O O . ILE A 1 71 ? 11.451 -0.647 0.568 1.00 87.56 71 ILE A O 1
ATOM 565 N N . VAL A 1 72 ? 13.026 0.670 -0.353 1.00 89.56 72 VAL A N 1
ATOM 566 C CA . VAL A 1 72 ? 13.662 1.020 0.926 1.00 89.56 72 VAL A CA 1
ATOM 567 C C . VAL A 1 72 ? 12.693 1.805 1.823 1.00 89.56 72 VAL A C 1
ATOM 569 O O . VAL A 1 72 ? 12.436 1.342 2.937 1.00 89.56 72 VAL A O 1
ATOM 572 N N . PRO A 1 73 ? 12.061 2.905 1.356 1.00 91.38 73 PRO A N 1
ATOM 573 C CA . PRO A 1 73 ? 11.034 3.592 2.134 1.00 91.38 73 PRO A CA 1
ATOM 574 C C . PRO A 1 73 ? 9.879 2.683 2.566 1.00 91.38 73 PRO A C 1
ATOM 576 O O . PRO A 1 73 ? 9.418 2.775 3.702 1.00 91.38 73 PRO A O 1
ATOM 579 N N . MET A 1 74 ? 9.425 1.777 1.695 1.00 93.25 74 MET A N 1
ATOM 580 C CA . MET A 1 74 ? 8.336 0.849 2.000 1.00 93.25 74 MET A CA 1
ATOM 581 C C . MET A 1 74 ? 8.698 -0.101 3.146 1.00 93.25 74 MET A C 1
ATOM 583 O O . MET A 1 74 ? 7.908 -0.273 4.077 1.00 93.25 74 MET A O 1
ATOM 587 N N . LEU A 1 75 ? 9.910 -0.662 3.122 1.00 91.62 75 LEU A N 1
ATOM 588 C CA . LEU A 1 75 ? 10.418 -1.513 4.195 1.00 91.62 75 LEU A CA 1
ATOM 589 C C . LEU A 1 75 ? 10.553 -0.740 5.514 1.00 91.62 75 LEU A C 1
ATOM 591 O O . LEU A 1 75 ? 10.219 -1.270 6.574 1.00 91.62 75 LEU A O 1
ATOM 595 N N . SER A 1 76 ? 10.996 0.519 5.458 1.00 91.75 76 SER A N 1
ATOM 596 C CA . SER A 1 76 ? 11.067 1.393 6.633 1.00 91.75 76 SER A CA 1
ATOM 597 C C . SER A 1 76 ? 9.690 1.651 7.248 1.00 91.75 76 SER A C 1
ATOM 599 O O . SER A 1 76 ? 9.552 1.529 8.466 1.00 91.75 76 SER A O 1
ATOM 601 N N . ILE A 1 77 ? 8.663 1.939 6.433 1.00 92.25 77 ILE A N 1
ATOM 602 C CA . ILE A 1 77 ? 7.279 2.094 6.915 1.00 92.25 77 ILE A CA 1
ATOM 603 C C . ILE A 1 77 ? 6.807 0.789 7.562 1.00 92.25 77 ILE A C 1
ATOM 605 O O . ILE A 1 77 ? 6.333 0.798 8.697 1.00 92.25 77 ILE A O 1
ATOM 609 N N . PHE A 1 78 ? 6.968 -0.345 6.874 1.00 93.31 78 PHE A N 1
ATOM 610 C CA . PHE A 1 78 ? 6.551 -1.648 7.390 1.00 93.31 78 PHE A CA 1
ATOM 611 C C . PHE A 1 78 ? 7.211 -1.966 8.740 1.00 93.31 78 PHE A C 1
ATOM 613 O O . PHE A 1 78 ? 6.531 -2.325 9.700 1.00 93.31 78 PHE A O 1
ATOM 620 N N . SER A 1 79 ? 8.525 -1.753 8.845 1.00 91.75 79 SER A N 1
ATOM 621 C CA . SER A 1 79 ? 9.280 -1.941 10.086 1.00 91.75 79 SER A CA 1
ATOM 622 C C . SER A 1 79 ? 8.759 -1.048 11.220 1.00 91.75 79 SER A C 1
ATOM 624 O O . SER A 1 79 ? 8.538 -1.528 12.335 1.00 91.75 79 SER A O 1
ATOM 626 N N . ALA A 1 80 ? 8.483 0.229 10.933 1.00 90.06 80 ALA A N 1
ATOM 627 C CA . ALA A 1 80 ? 7.927 1.170 11.904 1.00 90.06 80 ALA A CA 1
ATOM 628 C C . ALA A 1 80 ? 6.528 0.760 12.395 1.00 90.06 80 ALA A C 1
ATOM 630 O O . ALA A 1 80 ? 6.247 0.864 13.587 1.00 90.06 80 ALA A O 1
ATOM 631 N N . LEU A 1 81 ? 5.669 0.246 11.511 1.00 90.88 81 LEU A N 1
ATOM 632 C CA . LEU A 1 81 ? 4.341 -0.258 11.875 1.00 90.88 81 LEU A CA 1
ATOM 633 C C . LEU A 1 81 ? 4.426 -1.561 12.687 1.00 90.88 81 LEU A C 1
ATOM 635 O O . LEU A 1 81 ? 3.691 -1.748 13.661 1.00 90.88 81 LEU A O 1
ATOM 639 N N . CYS A 1 82 ? 5.343 -2.462 12.328 1.00 88.75 82 CYS A N 1
ATOM 640 C CA . CYS A 1 82 ? 5.524 -3.748 12.999 1.00 88.75 82 CYS A CA 1
ATOM 641 C C . CYS A 1 82 ? 6.252 -3.660 14.342 1.00 88.75 82 CYS A C 1
ATOM 643 O O . CYS A 1 82 ? 6.090 -4.560 15.166 1.00 88.75 82 CYS A O 1
ATOM 645 N N . SER A 1 83 ? 7.029 -2.610 14.602 1.00 88.38 83 SER A N 1
ATOM 646 C CA . SER A 1 83 ? 7.679 -2.408 15.904 1.00 88.38 83 SER A CA 1
ATOM 647 C C . SER A 1 83 ? 6.698 -1.956 16.995 1.00 88.38 83 SER A C 1
ATOM 649 O O . SER A 1 83 ? 7.009 -2.031 18.186 1.00 88.38 83 SER A O 1
ATOM 651 N N . ARG A 1 84 ? 5.474 -1.559 16.616 1.00 84.69 84 ARG A N 1
ATOM 652 C CA . ARG A 1 84 ? 4.452 -1.071 17.547 1.00 84.69 84 ARG A CA 1
ATOM 653 C C . ARG A 1 84 ? 3.964 -2.159 18.510 1.00 84.69 84 ARG A C 1
ATOM 655 O O . ARG A 1 84 ? 3.777 -3.319 18.100 1.00 84.69 84 ARG A O 1
ATOM 662 N N . PRO A 1 85 ? 3.648 -1.792 19.770 1.00 84.31 85 PRO A N 1
ATOM 663 C CA . PRO A 1 85 ? 2.991 -2.694 20.707 1.00 84.31 85 PRO A CA 1
ATOM 664 C C . PRO A 1 85 ? 1.674 -3.223 20.138 1.00 84.31 85 PRO A C 1
ATOM 666 O O . PRO A 1 85 ? 0.904 -2.467 19.553 1.00 84.31 85 PRO A O 1
ATOM 669 N N . HIS A 1 86 ? 1.376 -4.501 20.379 1.00 79.88 86 HIS A N 1
ATOM 670 C CA . HIS A 1 86 ? 0.201 -5.178 19.813 1.00 79.88 86 HIS A CA 1
ATOM 671 C C . HIS A 1 86 ? -1.124 -4.429 20.056 1.00 79.88 86 HIS A C 1
ATOM 673 O O . HIS A 1 86 ? -1.957 -4.342 19.163 1.00 79.88 86 HIS A O 1
ATOM 679 N N . ARG A 1 87 ? -1.279 -3.801 21.232 1.00 77.31 87 ARG A N 1
ATOM 680 C CA . ARG A 1 87 ? -2.466 -3.011 21.616 1.00 77.31 87 ARG A CA 1
ATOM 681 C C . ARG A 1 87 ? -2.762 -1.791 20.727 1.00 77.31 87 ARG A C 1
ATOM 683 O O . ARG A 1 87 ? -3.881 -1.298 20.750 1.00 77.31 87 ARG A O 1
ATOM 690 N N . VAL A 1 88 ? -1.758 -1.275 20.019 1.00 77.38 88 VAL A N 1
ATOM 691 C CA . VAL A 1 88 ? -1.831 -0.071 19.169 1.00 77.38 88 VAL A CA 1
ATOM 692 C C . VAL A 1 88 ? -1.229 -0.355 17.795 1.00 77.38 88 VAL A C 1
ATOM 694 O O . VAL A 1 88 ? -0.652 0.528 17.170 1.00 77.38 88 VAL A O 1
ATOM 697 N N . ARG A 1 89 ? -1.261 -1.611 17.343 1.00 82.88 89 ARG A N 1
ATOM 698 C CA . ARG A 1 89 ? -0.745 -1.983 16.028 1.00 82.88 89 ARG A CA 1
ATOM 699 C C . ARG A 1 89 ? -1.864 -1.855 15.001 1.00 82.88 89 ARG A C 1
ATOM 701 O O . ARG A 1 89 ? -2.915 -2.468 15.164 1.00 82.88 89 ARG A O 1
ATOM 708 N N . SER A 1 90 ? -1.616 -1.082 13.951 1.00 86.62 90 SER A N 1
ATOM 709 C CA . SER A 1 90 ? -2.518 -1.003 12.803 1.00 86.62 90 SER A CA 1
ATOM 710 C C . SER A 1 90 ? -2.565 -2.312 12.028 1.00 86.62 90 SER A C 1
ATOM 712 O O . SER A 1 90 ? -1.612 -3.094 12.031 1.00 86.62 90 SER A O 1
ATOM 714 N N . ILE A 1 91 ? -3.681 -2.531 11.337 1.00 89.06 91 ILE A N 1
ATOM 715 C CA . ILE A 1 91 ? -3.799 -3.627 10.375 1.00 89.06 91 ILE A CA 1
ATOM 716 C C . ILE A 1 91 ? -2.871 -3.313 9.202 1.00 89.06 91 ILE A C 1
ATOM 718 O O . ILE A 1 91 ? -2.863 -2.184 8.710 1.00 89.06 91 ILE A O 1
ATOM 722 N N . VAL A 1 92 ? -2.090 -4.303 8.778 1.00 93.00 92 VAL A N 1
ATOM 723 C CA . VAL A 1 92 ? -1.196 -4.212 7.624 1.00 93.00 92 VAL A CA 1
ATOM 724 C C . VAL A 1 92 ? -1.545 -5.347 6.674 1.00 93.00 92 VAL A C 1
ATOM 726 O O . VAL A 1 92 ? -1.406 -6.513 7.037 1.00 93.00 92 VAL A O 1
ATOM 729 N N . SER A 1 93 ? -1.987 -4.988 5.476 1.00 95.00 93 SER A N 1
ATOM 730 C CA . SER A 1 93 ? -2.348 -5.902 4.395 1.00 95.00 93 SER A CA 1
ATOM 731 C C . SER A 1 93 ? -1.433 -5.678 3.197 1.00 95.00 93 SER A C 1
ATOM 733 O O . SER A 1 93 ? -0.872 -4.593 3.019 1.00 95.00 93 SER A O 1
ATOM 735 N N . PHE A 1 94 ? -1.312 -6.695 2.350 1.00 95.31 94 PHE A N 1
ATOM 736 C CA . PHE A 1 94 ? -0.515 -6.641 1.129 1.00 95.31 94 PHE A CA 1
ATOM 737 C C . PHE A 1 94 ? -1.408 -6.897 -0.079 1.00 95.31 94 PHE A C 1
ATOM 739 O O . PHE A 1 94 ? -2.238 -7.800 -0.065 1.00 95.31 94 PHE A O 1
ATOM 746 N N . LEU A 1 95 ? -1.218 -6.100 -1.122 1.00 96.31 95 LEU A N 1
ATOM 747 C CA . LEU A 1 95 ? -1.824 -6.283 -2.428 1.00 96.31 95 LEU A CA 1
ATOM 748 C C . LEU A 1 95 ? -0.696 -6.541 -3.418 1.00 96.31 95 LEU A C 1
ATOM 750 O O . LEU A 1 95 ? 0.065 -5.630 -3.736 1.00 96.31 95 LEU A O 1
ATOM 754 N N . ASP A 1 96 ? -0.575 -7.777 -3.883 1.00 95.50 96 ASP A N 1
ATOM 755 C CA . ASP A 1 96 ? 0.368 -8.114 -4.942 1.00 95.50 96 ASP A CA 1
ATOM 756 C C . ASP A 1 96 ? -0.235 -7.735 -6.298 1.00 95.50 96 ASP A C 1
ATOM 758 O O . ASP A 1 96 ? -1.293 -8.232 -6.688 1.00 95.50 96 ASP A O 1
ATOM 762 N N . SER A 1 97 ? 0.424 -6.821 -7.007 1.00 94.00 97 SER A N 1
ATOM 763 C CA . SER A 1 97 ? -0.030 -6.371 -8.322 1.00 94.00 97 SER A CA 1
ATOM 764 C C . SER A 1 97 ? -0.002 -7.477 -9.381 1.00 94.00 97 SER A C 1
ATOM 766 O O . SER A 1 97 ? -0.841 -7.462 -10.281 1.00 94.00 97 SER A O 1
ATOM 768 N N . ASP A 1 98 ? 0.907 -8.450 -9.272 1.00 93.06 98 ASP A N 1
ATOM 769 C CA . ASP A 1 98 ? 1.002 -9.551 -10.227 1.00 93.06 98 ASP A CA 1
ATOM 770 C C . ASP A 1 98 ? -0.155 -10.545 -10.015 1.00 93.06 98 ASP A C 1
ATOM 772 O O . ASP A 1 98 ? -0.695 -11.074 -10.987 1.00 93.06 98 ASP A O 1
ATOM 776 N N . GLU A 1 99 ? -0.605 -10.746 -8.771 1.00 95.00 99 GLU A N 1
ATOM 777 C CA . GLU A 1 99 ? -1.819 -11.521 -8.465 1.00 95.00 99 GLU A CA 1
ATOM 778 C C . GLU A 1 99 ? -3.099 -10.758 -8.825 1.00 95.00 99 GLU A C 1
ATOM 780 O O . GLU A 1 99 ? -4.021 -11.337 -9.403 1.00 95.00 99 GLU A O 1
ATOM 785 N N . LEU A 1 100 ? -3.127 -9.443 -8.585 1.00 94.94 100 LEU A N 1
ATOM 786 C CA . LEU A 1 100 ? -4.253 -8.585 -8.952 1.00 94.94 100 LEU A CA 1
ATOM 787 C C . LEU A 1 100 ? -4.541 -8.630 -10.458 1.00 94.94 100 LEU A C 1
ATOM 789 O O . LEU A 1 100 ? -5.700 -8.627 -10.859 1.00 94.94 100 LEU A O 1
ATOM 793 N N . VAL A 1 101 ? -3.505 -8.681 -11.298 1.00 92.62 101 VAL A N 1
ATOM 794 C CA . VAL A 1 101 ? -3.673 -8.793 -12.756 1.00 92.62 101 VAL A CA 1
ATOM 795 C C . VAL A 1 101 ? -4.182 -10.179 -13.168 1.00 92.62 101 VAL A C 1
ATOM 797 O O . VAL A 1 101 ? -4.936 -10.281 -14.135 1.00 92.62 101 VAL A O 1
ATOM 800 N N . LYS A 1 102 ? -3.784 -11.246 -12.462 1.00 95.69 102 LYS A N 1
ATOM 801 C CA . LYS A 1 102 ? -4.179 -12.629 -12.785 1.00 95.69 102 LYS A CA 1
ATOM 802 C C . LYS A 1 102 ? -5.624 -12.933 -12.398 1.00 95.69 102 LYS A C 1
ATOM 804 O O . LYS A 1 102 ? -6.330 -13.567 -13.177 1.00 95.69 102 LYS A O 1
ATOM 809 N N . ASP A 1 103 ? -6.033 -12.523 -11.200 1.00 96.06 103 ASP A N 1
ATOM 810 C CA . ASP A 1 103 ? -7.365 -12.781 -10.646 1.00 96.06 103 ASP A CA 1
ATOM 811 C C . ASP A 1 103 ? -7.830 -11.576 -9.802 1.00 96.06 103 ASP A C 1
ATOM 813 O O . ASP A 1 103 ? -7.706 -11.571 -8.568 1.00 96.06 103 ASP A O 1
ATOM 817 N N . PRO A 1 104 ? -8.312 -10.506 -10.462 1.00 94.75 104 PRO A N 1
ATOM 818 C CA . PRO A 1 104 ? -8.648 -9.253 -9.794 1.00 94.75 104 PRO A CA 1
ATOM 819 C C . PRO A 1 104 ? -9.798 -9.386 -8.795 1.00 94.75 104 PRO A C 1
ATOM 821 O O . PRO A 1 104 ? -9.719 -8.822 -7.705 1.00 94.75 104 PRO A O 1
ATOM 824 N N . GLU A 1 105 ? -10.843 -10.149 -9.126 1.00 95.19 105 GLU A N 1
ATOM 825 C CA . GLU A 1 105 ? -12.013 -10.321 -8.256 1.00 95.19 105 GLU A CA 1
ATOM 826 C C . GLU A 1 105 ? -11.627 -11.001 -6.944 1.00 95.19 105 GLU A C 1
ATOM 828 O O . GLU A 1 105 ? -11.906 -10.479 -5.861 1.00 95.19 105 GLU A O 1
ATOM 833 N N . ARG A 1 106 ? -10.911 -12.129 -7.030 1.00 96.12 106 ARG A N 1
ATOM 834 C CA . ARG A 1 106 ? -10.436 -12.856 -5.852 1.00 96.12 106 ARG A CA 1
ATOM 835 C C . ARG A 1 106 ? -9.483 -12.012 -5.014 1.00 96.12 106 ARG A C 1
ATOM 837 O O . ARG A 1 106 ? -9.618 -11.967 -3.791 1.00 96.12 106 ARG A O 1
ATOM 844 N N . THR A 1 107 ? -8.515 -11.363 -5.660 1.00 96.44 107 THR A N 1
ATOM 845 C CA . THR A 1 107 ? -7.472 -10.596 -4.969 1.00 96.44 107 THR A CA 1
ATOM 846 C C . THR A 1 107 ? -8.072 -9.401 -4.230 1.00 96.44 107 THR A C 1
ATOM 848 O O . THR A 1 107 ? -7.792 -9.195 -3.047 1.00 96.44 107 THR A O 1
ATOM 851 N N . LEU A 1 108 ? -8.960 -8.644 -4.883 1.00 95.06 108 LEU A N 1
ATOM 852 C CA . LEU A 1 108 ? -9.659 -7.523 -4.253 1.00 95.06 108 LEU A CA 1
ATOM 853 C C . LEU A 1 108 ? -10.623 -7.986 -3.158 1.00 95.06 108 LEU A C 1
ATOM 855 O O . LEU A 1 108 ? -10.715 -7.321 -2.127 1.00 95.06 108 LEU A O 1
ATOM 859 N N . GLY A 1 109 ? -11.305 -9.120 -3.346 1.00 95.88 109 GLY A N 1
ATOM 860 C CA . GLY A 1 109 ? -12.152 -9.728 -2.321 1.00 95.88 109 GLY A CA 1
ATOM 861 C C . GLY A 1 109 ? -11.374 -10.037 -1.039 1.00 95.88 109 GLY A C 1
ATOM 862 O O . GLY A 1 109 ? -11.776 -9.600 0.038 1.00 95.88 109 GLY A O 1
ATOM 863 N N . SER A 1 110 ? -10.216 -10.693 -1.169 1.00 95.50 110 SER A N 1
ATOM 864 C CA . SER A 1 110 ? -9.334 -11.015 -0.038 1.00 95.50 110 SER A CA 1
ATOM 865 C C . SER A 1 110 ? -8.842 -9.761 0.688 1.00 95.50 110 SER A C 1
ATOM 867 O O . SER A 1 110 ? -8.880 -9.697 1.912 1.00 95.50 110 SER A O 1
ATOM 869 N N . VAL A 1 111 ? -8.421 -8.729 -0.052 1.00 94.94 111 VAL A N 1
ATOM 870 C CA . VAL A 1 111 ? -7.966 -7.468 0.556 1.00 94.94 111 VAL A CA 1
ATOM 871 C C . VAL A 1 111 ? -9.112 -6.737 1.257 1.00 94.94 111 VAL A C 1
ATOM 873 O O . VAL A 1 111 ? -8.911 -6.161 2.325 1.00 94.94 111 VAL A O 1
ATOM 876 N N . CYS A 1 112 ? -10.322 -6.756 0.695 1.00 94.25 112 CYS A N 1
ATOM 877 C CA . CYS A 1 112 ? -11.493 -6.174 1.350 1.00 94.25 112 CYS A CA 1
ATOM 878 C C . CYS A 1 112 ? -11.812 -6.881 2.673 1.00 94.25 112 CYS A C 1
ATOM 880 O O . CYS A 1 112 ? -12.111 -6.205 3.659 1.00 94.25 112 CYS A O 1
ATOM 882 N N . GLU A 1 113 ? -11.705 -8.212 2.708 1.00 94.88 113 GLU A N 1
ATOM 883 C CA . GLU A 1 113 ? -11.880 -9.016 3.920 1.00 94.88 113 GLU A CA 1
ATOM 884 C C . GLU A 1 113 ? -10.833 -8.660 4.987 1.00 94.88 113 GLU A C 1
ATOM 886 O O . GLU A 1 113 ? -11.209 -8.300 6.106 1.00 94.88 113 GLU A O 1
ATOM 891 N N . ASP A 1 114 ? -9.545 -8.630 4.627 1.00 93.69 114 ASP A N 1
ATOM 892 C CA . ASP A 1 114 ? -8.453 -8.254 5.538 1.00 93.69 114 ASP A CA 1
ATOM 893 C C . ASP A 1 114 ? -8.630 -6.834 6.105 1.00 93.69 114 ASP A C 1
ATOM 895 O O . ASP A 1 114 ? -8.414 -6.561 7.292 1.00 93.69 114 ASP A O 1
ATOM 899 N N . LEU A 1 115 ? -9.056 -5.902 5.249 1.00 92.12 115 LEU A N 1
ATOM 900 C CA . LEU A 1 115 ? -9.326 -4.520 5.628 1.00 92.12 115 LEU A CA 1
ATOM 901 C C . LEU A 1 115 ? -10.680 -4.354 6.328 1.00 92.12 115 LEU A C 1
ATOM 903 O O . LEU A 1 115 ? -10.944 -3.275 6.862 1.00 92.12 115 LEU A O 1
ATOM 907 N N . GLY A 1 116 ? -11.534 -5.376 6.389 1.00 91.38 116 GLY A N 1
ATOM 908 C CA . GLY A 1 116 ? -12.879 -5.294 6.959 1.00 91.38 116 GLY A CA 1
ATOM 909 C C . GLY A 1 116 ? -13.756 -4.226 6.296 1.00 91.38 116 GLY A C 1
ATOM 910 O O . GLY A 1 116 ? -14.506 -3.538 6.990 1.00 91.38 116 GLY A O 1
ATOM 911 N N . ILE A 1 117 ? -13.619 -4.040 4.980 1.00 90.62 117 ILE A N 1
ATOM 912 C CA . ILE A 1 117 ? -14.437 -3.124 4.173 1.00 90.62 117 ILE A CA 1
ATOM 913 C C . ILE A 1 117 ? -15.319 -3.920 3.203 1.00 90.62 117 ILE A C 1
ATOM 915 O O . ILE A 1 117 ? -14.934 -5.006 2.774 1.00 90.62 117 ILE A O 1
ATOM 919 N N . PRO A 1 118 ? -16.503 -3.410 2.823 1.00 91.81 118 PRO A N 1
ATOM 920 C CA . PRO A 1 118 ? -17.349 -4.109 1.867 1.00 91.81 118 PRO A CA 1
ATOM 921 C C . PRO A 1 118 ? -16.733 -4.070 0.464 1.00 91.81 118 PRO A C 1
ATOM 923 O O . PRO A 1 118 ? -16.439 -2.989 -0.059 1.00 91.81 118 PRO A O 1
ATOM 926 N N . TYR A 1 119 ? -16.615 -5.243 -0.161 1.00 93.38 119 TYR A N 1
ATOM 927 C CA . TYR A 1 119 ? -16.358 -5.352 -1.594 1.00 93.38 119 TYR A CA 1
ATOM 928 C C . TYR A 1 119 ? -17.487 -4.679 -2.386 1.00 93.38 119 TYR A C 1
ATOM 930 O O . TYR A 1 119 ? -18.656 -4.714 -1.989 1.00 93.38 119 TYR A O 1
ATOM 938 N N . LYS A 1 120 ? -17.140 -4.047 -3.508 1.00 91.31 120 LYS A N 1
ATOM 939 C CA . LYS A 1 120 ? -18.108 -3.434 -4.421 1.00 91.31 120 LYS A CA 1
ATOM 940 C C . LYS A 1 120 ? -17.758 -3.819 -5.847 1.00 91.31 120 LYS A C 1
ATOM 942 O O . LYS A 1 120 ? -16.641 -3.561 -6.274 1.00 91.31 120 LYS A O 1
ATOM 947 N N . GLU A 1 121 ? -18.744 -4.278 -6.610 1.00 92.75 121 GLU A N 1
ATOM 948 C CA . GLU A 1 121 ? -18.601 -4.563 -8.049 1.00 92.75 121 GLU A CA 1
ATOM 949 C C . GLU A 1 121 ? -18.030 -3.374 -8.837 1.00 92.75 121 GLU A C 1
ATOM 951 O O . GLU A 1 121 ? -17.273 -3.536 -9.788 1.00 92.75 121 GLU A O 1
ATOM 956 N N . SER A 1 122 ? -18.311 -2.143 -8.392 1.00 91.00 122 SER A N 1
ATOM 957 C CA . SER A 1 122 ? -17.748 -0.927 -8.989 1.00 91.00 122 SER A CA 1
ATOM 958 C C . SER A 1 122 ? -16.217 -0.845 -8.916 1.00 91.00 122 SER A C 1
ATOM 960 O O . SER A 1 122 ? -15.638 -0.006 -9.591 1.00 91.00 122 SER A O 1
ATOM 962 N N . MET A 1 123 ? -15.551 -1.661 -8.091 1.00 90.44 123 MET A N 1
ATOM 963 C CA . MET A 1 123 ? -14.086 -1.769 -8.052 1.00 90.44 123 MET A CA 1
ATOM 964 C C . MET A 1 123 ? -13.520 -2.423 -9.324 1.00 90.44 123 MET A C 1
ATOM 966 O O . MET A 1 123 ? -12.365 -2.181 -9.659 1.00 90.44 123 MET A O 1
ATOM 970 N N . MET A 1 124 ? -14.331 -3.209 -10.042 1.00 90.81 124 MET A N 1
ATOM 971 C CA . MET A 1 124 ? -13.946 -3.924 -11.267 1.00 90.81 124 MET A CA 1
ATOM 972 C C . MET A 1 124 ? -14.140 -3.103 -12.540 1.00 90.81 124 MET A C 1
ATOM 974 O O . MET A 1 124 ? -13.675 -3.487 -13.611 1.00 90.81 124 MET A O 1
ATOM 978 N N . SER A 1 125 ? -14.843 -1.976 -12.443 1.00 85.62 125 SER A N 1
ATOM 979 C CA . SER A 1 125 ? -15.173 -1.135 -13.585 1.00 85.62 125 SER A CA 1
ATOM 980 C C . SER A 1 125 ? -14.781 0.307 -13.307 1.00 85.62 125 SER A C 1
ATOM 982 O O . SER A 1 125 ? -15.349 0.949 -1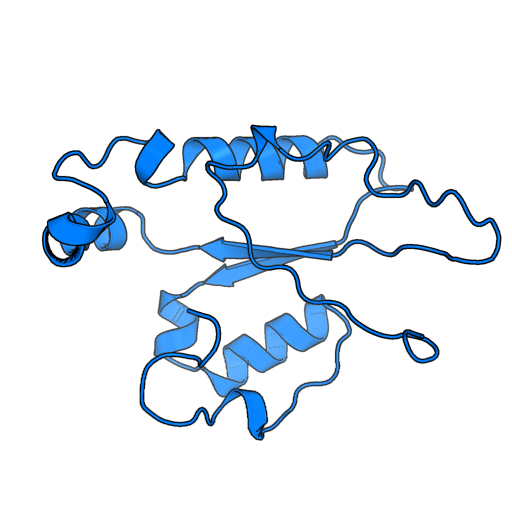2.423 1.00 85.62 125 SER A O 1
ATOM 984 N N . TRP A 1 126 ? -13.874 0.854 -14.105 1.00 85.12 126 TRP A N 1
ATOM 985 C CA . TRP A 1 126 ? -13.564 2.279 -14.089 1.00 85.12 126 TRP A CA 1
ATOM 986 C C . TRP A 1 126 ? -13.791 2.891 -15.473 1.00 85.12 126 TRP A C 1
ATOM 988 O O . TRP A 1 126 ? -13.613 2.212 -16.489 1.00 85.12 126 TRP A O 1
ATOM 998 N N . PRO A 1 127 ? -14.211 4.168 -15.542 1.00 83.44 127 PRO A N 1
ATOM 999 C CA . PRO A 1 127 ? -14.266 4.875 -16.810 1.00 83.44 127 PRO A CA 1
ATOM 1000 C C . PRO A 1 127 ? -12.864 4.918 -17.423 1.00 83.44 127 PRO A C 1
ATOM 1002 O O . PRO A 1 127 ? -11.879 5.182 -16.736 1.00 83.44 127 PRO A O 1
ATOM 1005 N N . SER A 1 128 ? -12.774 4.649 -18.722 1.00 81.81 128 SER A N 1
ATOM 1006 C CA . SER A 1 128 ? -11.514 4.755 -19.451 1.00 81.81 128 SER A CA 1
ATOM 1007 C C . SER A 1 128 ? -11.025 6.202 -19.482 1.00 81.81 128 SER A C 1
ATOM 1009 O O . SER A 1 128 ? -11.819 7.110 -19.739 1.00 81.81 128 SER A O 1
ATOM 1011 N N . GLY A 1 129 ? -9.717 6.394 -19.342 1.00 77.12 129 GLY A N 1
ATOM 1012 C CA . GLY A 1 129 ? -9.080 7.708 -19.375 1.00 77.12 129 GLY A CA 1
ATOM 1013 C C . GLY A 1 129 ? -8.471 8.089 -18.025 1.00 77.12 129 GLY A C 1
ATOM 1014 O O . GLY A 1 129 ? -8.590 7.328 -17.065 1.00 77.12 129 GLY A O 1
ATOM 1015 N N . PRO A 1 130 ? -7.778 9.236 -17.958 1.00 72.69 130 PRO A N 1
ATOM 1016 C CA . PRO A 1 130 ? -7.226 9.741 -16.706 1.00 72.69 130 PRO A CA 1
ATOM 1017 C C . PRO A 1 130 ? -8.346 10.005 -15.695 1.00 72.69 130 PRO A C 1
ATOM 1019 O O . PRO A 1 130 ? -9.456 10.400 -16.074 1.00 72.69 130 PRO A O 1
ATOM 1022 N N . HIS A 1 131 ? -8.066 9.817 -14.403 1.00 67.44 131 HIS A N 1
ATOM 1023 C CA . HIS A 1 131 ? -8.995 10.289 -13.386 1.00 67.44 131 HIS A CA 1
ATOM 1024 C C . HIS A 1 131 ? -9.059 11.818 -13.438 1.00 67.44 131 HIS A C 1
ATOM 1026 O O . HIS A 1 131 ? -8.061 12.487 -13.676 1.00 67.44 131 HIS A O 1
ATOM 1032 N N . ALA A 1 132 ? -10.237 12.396 -13.187 1.00 69.31 132 ALA A N 1
ATOM 1033 C CA . ALA A 1 132 ? -10.430 13.851 -13.227 1.00 69.31 132 ALA A CA 1
ATOM 1034 C C . ALA A 1 132 ? -9.553 14.629 -12.219 1.00 69.31 132 ALA A C 1
ATOM 1036 O O . ALA A 1 132 ? -9.514 15.856 -12.256 1.00 69.31 132 ALA A O 1
ATOM 1037 N N . CYS A 1 133 ? -8.907 13.915 -11.298 1.00 59.06 133 CYS A N 1
ATOM 1038 C CA . CYS A 1 133 ? -8.037 14.423 -10.249 1.00 59.06 133 CYS A CA 1
ATOM 1039 C C . CYS A 1 133 ? -6.576 13.938 -10.360 1.00 59.06 133 CYS A C 1
ATOM 1041 O O . CYS A 1 133 ? -5.823 14.181 -9.417 1.00 59.06 133 CYS A O 1
ATOM 1043 N N . ASP A 1 134 ? -6.196 13.283 -11.466 1.00 53.78 134 ASP A N 1
ATOM 1044 C CA . ASP A 1 134 ? -4.795 12.980 -11.816 1.00 53.78 134 ASP A CA 1
ATOM 1045 C C . ASP A 1 134 ? -4.147 14.114 -12.633 1.00 53.78 134 ASP A C 1
ATOM 1047 O O . ASP A 1 134 ? -4.866 14.784 -13.415 1.00 53.78 134 ASP A O 1
#

Foldseek 3Di:
DAPDPRDDDDDDQLLCCVVDDLVPQQDDPDPVDGDADAAEAEDEDPVVLVVCVVVCCVPQNDDPDCSSSNVVSVVVSVVSLVVDDPVPRHQYHYQYPVVCVVPVVVRQVVVCVSVVHDDDPCVVDDDPDDDPVD

Organism: Phaeodactylum tricornutum (NCBI:txid2850)

InterPro domains:
  IPR027417 P-loop containing nucleoside triphosphate hydrolase [G3DSA:3.40.50.300] (9-134)
  IPR027417 P-loop containing nucleoside triphosphate hydrolase [SSF52540] (6-127)
  IPR050571 Class-IV Pyridoxal-Phosphate-Dependent Aminotransferase [PTHR42743] (7-134)